Protein AF-A0A9D6BIB2-F1 (afdb_monomer_lite)

Sequence (63 aa):
IVANGPQAVRAAKRLIGEVAGQPLSAALRDHTARHIADIRASDEARARLSDFLNKVPACSRKS

Foldseek 3Di:
DDPDPPLRVVLVVVLCVVPPPDDDDPVNVVVSVVSVVVSCVDPLNVQQVVCVVVVHPSDDDDD

Radius of gyration: 14.28 Å; chains: 1; bounding box: 32×22×38 Å

Secondary structure (DSSP, 8-state):
-----HHHHHHHHHHHHHHTT----HHHHHHHHHHHHHHHTSHHHHHHHHHHHTT--S-----

Structure (mmCIF, N/CA/C/O backbone):
data_AF-A0A9D6BIB2-F1
#
_entry.id   AF-A0A9D6BIB2-F1
#
loop_
_atom_site.group_PDB
_atom_site.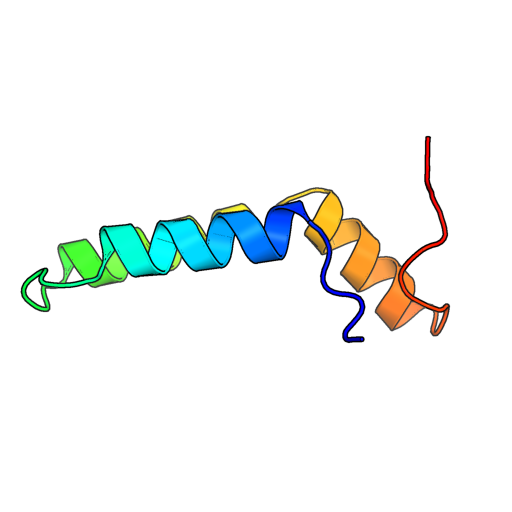id
_atom_site.type_symbol
_atom_site.label_atom_id
_atom_site.label_alt_id
_atom_site.label_comp_id
_atom_site.label_asym_id
_atom_site.label_entity_id
_atom_site.label_seq_id
_atom_site.pdbx_PDB_ins_code
_atom_site.Cartn_x
_atom_site.Cartn_y
_atom_site.Cartn_z
_atom_site.occupancy
_atom_site.B_iso_or_equiv
_atom_site.auth_seq_id
_atom_site.auth_comp_id
_atom_site.auth_asym_id
_atom_site.auth_atom_id
_atom_site.pdbx_PDB_model_num
ATOM 1 N N . ILE A 1 1 ? 18.547 6.559 -4.910 1.00 42.41 1 ILE A N 1
ATOM 2 C CA . ILE A 1 1 ? 17.115 6.880 -4.678 1.00 42.41 1 ILE A CA 1
ATOM 3 C C . ILE A 1 1 ? 16.309 5.639 -5.034 1.00 42.41 1 ILE A C 1
ATOM 5 O O . ILE A 1 1 ? 16.512 5.104 -6.114 1.00 42.41 1 ILE A O 1
ATOM 9 N N . VAL A 1 2 ? 15.502 5.126 -4.102 1.00 45.50 2 VAL A N 1
ATOM 10 C CA . VAL A 1 2 ? 14.740 3.876 -4.269 1.00 45.50 2 VAL A CA 1
ATOM 11 C C . VAL A 1 2 ? 13.814 3.988 -5.486 1.00 45.50 2 VAL A C 1
ATOM 13 O O . VAL A 1 2 ? 13.003 4.909 -5.554 1.00 45.50 2 VAL A O 1
ATOM 16 N N . ALA A 1 3 ? 13.931 3.061 -6.441 1.00 61.69 3 ALA A N 1
ATOM 17 C CA . ALA A 1 3 ? 13.119 3.005 -7.658 1.00 61.69 3 ALA A CA 1
ATOM 18 C C . ALA A 1 3 ? 11.707 2.460 -7.367 1.00 61.69 3 ALA A C 1
ATOM 20 O O . ALA A 1 3 ? 11.290 1.430 -7.899 1.00 61.69 3 ALA A O 1
ATOM 21 N N . ASN A 1 4 ? 10.969 3.137 -6.486 1.00 66.00 4 ASN A N 1
ATOM 22 C CA . ASN A 1 4 ? 9.543 2.895 -6.301 1.00 66.00 4 ASN A CA 1
ATOM 23 C C . ASN A 1 4 ? 8.789 3.586 -7.428 1.00 66.00 4 ASN A C 1
ATOM 25 O O . ASN A 1 4 ? 9.112 4.711 -7.811 1.00 66.00 4 ASN A O 1
ATOM 29 N N . GLY A 1 5 ? 7.802 2.899 -7.988 1.00 74.38 5 GLY A N 1
ATOM 30 C CA . GLY A 1 5 ? 7.073 3.453 -9.105 1.00 74.38 5 GLY A CA 1
ATOM 31 C C . GLY A 1 5 ? 6.075 4.491 -8.590 1.00 74.38 5 GLY A C 1
ATOM 32 O O . GLY A 1 5 ? 5.671 4.473 -7.417 1.00 74.38 5 GLY A O 1
ATOM 33 N N . PRO A 1 6 ? 5.769 5.489 -9.422 1.00 83.00 6 PRO A N 1
ATOM 34 C CA . PRO A 1 6 ? 5.080 6.686 -8.977 1.00 83.00 6 PRO A CA 1
ATOM 35 C C . PRO A 1 6 ? 3.639 6.408 -8.529 1.00 83.00 6 PRO A C 1
ATOM 37 O O . PRO A 1 6 ? 3.133 7.130 -7.667 1.00 83.00 6 PRO A O 1
ATOM 40 N N . GLN A 1 7 ? 2.975 5.376 -9.066 1.00 82.62 7 GLN A N 1
ATOM 41 C CA . GLN A 1 7 ? 1.651 4.965 -8.603 1.00 82.62 7 GLN A CA 1
ATOM 42 C C . GLN A 1 7 ? 1.736 4.355 -7.202 1.00 82.62 7 GLN A C 1
ATOM 44 O O . GLN A 1 7 ? 0.961 4.747 -6.330 1.00 82.62 7 GLN A O 1
ATOM 49 N N . ALA A 1 8 ? 2.718 3.481 -6.950 1.00 83.25 8 ALA A N 1
ATOM 50 C CA . ALA A 1 8 ? 2.895 2.839 -5.649 1.00 83.25 8 ALA A CA 1
ATOM 51 C C . ALA A 1 8 ? 3.122 3.861 -4.520 1.00 83.25 8 ALA A C 1
ATOM 53 O O . ALA A 1 8 ? 2.493 3.781 -3.465 1.00 83.25 8 ALA A O 1
ATOM 54 N N . VAL A 1 9 ? 3.968 4.873 -4.750 1.00 87.38 9 VAL A N 1
ATOM 55 C CA . VAL A 1 9 ? 4.241 5.922 -3.748 1.00 87.38 9 VAL A CA 1
ATOM 56 C C . VAL A 1 9 ? 3.001 6.776 -3.472 1.00 87.38 9 VAL A C 1
ATOM 58 O O . VAL A 1 9 ? 2.725 7.112 -2.319 1.00 87.38 9 VAL A O 1
ATOM 61 N N . ARG A 1 10 ? 2.240 7.133 -4.514 1.00 87.44 10 ARG A N 1
ATOM 62 C CA . ARG A 1 10 ? 1.000 7.910 -4.365 1.00 87.44 10 ARG A CA 1
ATOM 63 C C . ARG A 1 10 ? -0.066 7.133 -3.598 1.00 87.44 10 ARG A C 1
ATOM 65 O O . ARG A 1 10 ? -0.660 7.684 -2.676 1.00 87.44 10 ARG A O 1
ATOM 72 N N . ALA A 1 11 ? -0.265 5.864 -3.943 1.00 86.94 11 ALA A N 1
ATOM 73 C CA . ALA A 1 11 ? -1.244 5.007 -3.289 1.00 86.94 11 ALA A CA 1
ATOM 74 C C . ALA A 1 11 ? -0.900 4.776 -1.807 1.00 86.94 11 ALA A C 1
ATOM 76 O O . ALA A 1 11 ? -1.770 4.902 -0.952 1.00 86.94 11 ALA A O 1
ATOM 77 N N . ALA A 1 12 ? 0.381 4.561 -1.482 1.00 86.31 12 ALA A N 1
ATOM 78 C CA . ALA A 1 12 ? 0.830 4.426 -0.096 1.00 86.31 12 ALA A CA 1
ATOM 79 C C . ALA A 1 12 ? 0.546 5.687 0.736 1.00 86.31 12 ALA A C 1
ATOM 81 O O . ALA A 1 12 ? 0.022 5.596 1.844 1.00 86.31 12 ALA A O 1
ATOM 82 N N . LYS A 1 13 ? 0.840 6.878 0.195 1.00 89.25 13 LYS A N 1
ATOM 83 C CA . LYS A 1 13 ? 0.537 8.146 0.878 1.00 89.25 13 LYS A CA 1
ATOM 84 C C . LYS A 1 13 ? -0.962 8.348 1.092 1.00 89.25 13 LYS A C 1
ATOM 86 O O . LYS A 1 13 ? -1.360 8.808 2.157 1.00 89.25 13 LYS A O 1
ATOM 91 N N . ARG A 1 14 ? -1.781 7.996 0.099 1.00 90.06 14 ARG A N 1
ATOM 92 C CA . ARG A 1 14 ? -3.241 8.072 0.200 1.00 90.06 14 ARG A CA 1
ATOM 93 C C . ARG A 1 14 ? -3.776 7.147 1.294 1.00 90.06 14 ARG A C 1
ATOM 95 O O . ARG A 1 14 ? -4.516 7.615 2.148 1.00 90.06 14 ARG A O 1
ATOM 102 N N . LEU A 1 15 ? -3.334 5.888 1.315 1.00 88.44 15 LEU A N 1
ATOM 103 C CA . LEU A 1 15 ? -3.743 4.915 2.329 1.00 88.44 15 LEU A CA 1
ATOM 104 C C . LEU A 1 15 ? -3.405 5.389 3.750 1.00 88.44 15 LEU A C 1
ATOM 106 O O . LEU A 1 15 ? -4.220 5.258 4.658 1.00 88.44 15 LEU A O 1
ATOM 110 N N . ILE A 1 16 ? -2.222 5.983 3.944 1.00 89.31 16 ILE A N 1
ATOM 111 C CA . ILE A 1 16 ? -1.837 6.565 5.238 1.00 89.31 16 ILE A CA 1
ATOM 112 C C . ILE A 1 16 ? -2.824 7.664 5.649 1.00 89.31 16 ILE A C 1
ATOM 114 O O . ILE A 1 16 ? -3.249 7.684 6.799 1.00 89.31 16 ILE A O 1
ATOM 118 N N . GLY A 1 17 ? -3.214 8.548 4.726 1.00 90.06 17 GLY A N 1
ATOM 119 C CA . GLY A 1 17 ? -4.202 9.595 4.997 1.00 90.06 17 GLY A CA 1
ATOM 120 C C . GLY A 1 17 ? -5.598 9.056 5.323 1.00 90.06 17 GLY A 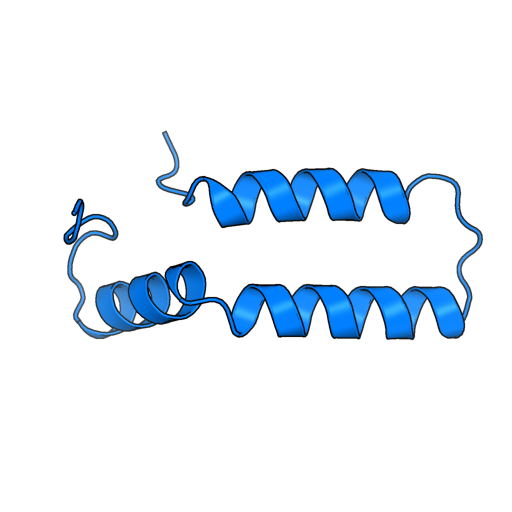C 1
ATOM 121 O O . GLY A 1 17 ? -6.281 9.624 6.166 1.00 90.06 17 GLY A O 1
ATOM 122 N N . GLU A 1 18 ? -6.005 7.951 4.696 1.00 87.25 18 GLU A N 1
ATOM 123 C CA . GLU A 1 18 ? -7.304 7.304 4.934 1.00 87.25 18 GLU A CA 1
ATOM 124 C C . GLU A 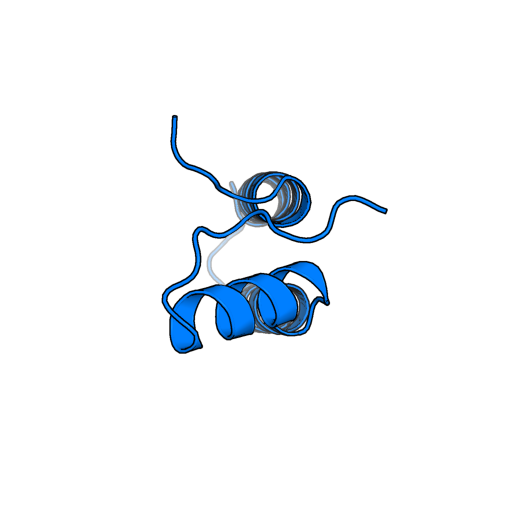1 18 ? -7.367 6.586 6.294 1.00 87.25 18 GLU A C 1
ATOM 126 O O . GLU A 1 18 ? -8.420 6.555 6.927 1.00 87.25 18 GLU A O 1
ATOM 131 N N . VAL A 1 19 ? -6.247 6.026 6.763 1.00 90.25 19 VAL A N 1
ATOM 132 C CA . VAL A 1 19 ? -6.168 5.280 8.034 1.00 90.25 19 VAL A CA 1
ATOM 133 C C . VAL A 1 19 ? -5.819 6.186 9.222 1.00 90.25 19 VAL A C 1
ATOM 135 O O . VAL A 1 19 ? -6.183 5.884 10.360 1.00 90.25 19 VAL A O 1
ATOM 138 N N . ALA A 1 20 ? -5.118 7.299 8.995 1.00 91.75 20 ALA A N 1
ATOM 139 C CA . ALA A 1 20 ? -4.683 8.198 10.059 1.00 91.75 20 ALA A CA 1
ATOM 140 C C . ALA A 1 20 ? -5.872 8.758 10.860 1.00 91.75 20 ALA A C 1
ATOM 142 O O . ALA A 1 20 ? -6.805 9.339 10.312 1.00 91.75 20 ALA A O 1
ATOM 143 N N . GLY A 1 21 ? -5.824 8.593 12.185 1.00 88.56 21 GLY A N 1
ATOM 144 C CA . GLY A 1 21 ? -6.852 9.098 13.100 1.00 88.56 21 GLY A CA 1
ATOM 145 C C . GLY A 1 21 ? -8.161 8.300 13.117 1.00 88.56 21 GLY A C 1
ATOM 146 O O . GLY A 1 21 ? -9.056 8.650 13.882 1.00 88.56 21 GLY A O 1
ATOM 147 N N . GLN A 1 22 ? -8.283 7.227 12.328 1.00 90.38 22 GLN A N 1
ATOM 148 C CA . GLN A 1 22 ? -9.458 6.358 12.361 1.00 90.38 22 GLN A CA 1
ATOM 149 C C . GLN A 1 22 ? -9.361 5.336 13.508 1.00 90.38 22 GLN A C 1
ATOM 151 O O . GLN A 1 22 ? -8.292 4.761 13.736 1.00 90.38 22 GLN A O 1
ATOM 156 N N . PRO A 1 23 ? -10.465 5.058 14.226 1.00 89.50 23 PRO A N 1
ATOM 157 C CA . PRO A 1 23 ? -10.491 4.002 15.229 1.00 89.50 23 PRO A CA 1
ATOM 158 C C . PRO A 1 23 ? -10.290 2.630 14.572 1.00 89.50 23 PRO A C 1
ATOM 160 O O . PRO A 1 23 ? -10.874 2.325 13.527 1.00 89.50 23 PRO A O 1
ATOM 163 N N . LEU A 1 24 ? -9.483 1.775 15.206 1.00 89.69 24 LEU A N 1
ATOM 164 C CA . LEU A 1 24 ? -9.201 0.435 14.698 1.00 89.69 24 LEU A CA 1
ATOM 165 C C . LEU A 1 24 ? -10.462 -0.435 14.771 1.00 89.69 24 LEU A C 1
ATOM 167 O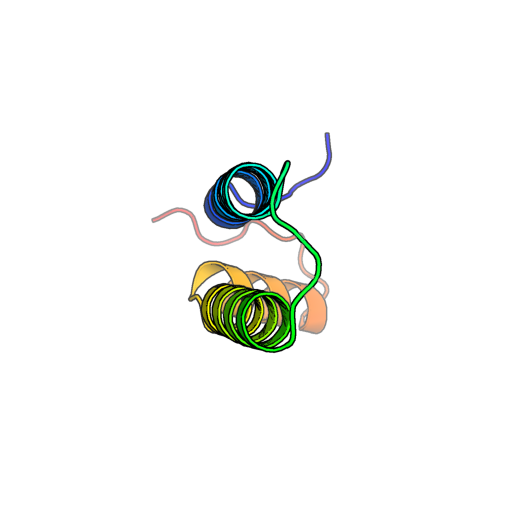 O . LEU A 1 24 ? -10.830 -0.944 15.826 1.00 89.69 24 LEU A O 1
ATOM 171 N N . SER A 1 25 ? -11.113 -0.617 13.627 1.00 93.44 25 SER A N 1
ATOM 172 C CA . SER A 1 25 ? -12.322 -1.425 13.475 1.00 93.44 25 SER A CA 1
ATOM 173 C C . SER A 1 25 ? -12.104 -2.559 12.473 1.00 93.44 25 SER A C 1
ATOM 175 O O . SER A 1 25 ? -11.196 -2.511 11.639 1.00 93.44 25 SER A O 1
ATOM 177 N N . ALA A 1 26 ? -12.952 -3.590 12.527 1.00 92.19 26 ALA A N 1
ATOM 178 C CA . ALA A 1 26 ? -12.935 -4.666 11.534 1.00 92.19 26 ALA A CA 1
ATOM 179 C C . ALA A 1 26 ? -13.164 -4.124 10.109 1.00 92.19 26 ALA A C 1
ATOM 181 O O . ALA A 1 26 ? -12.438 -4.484 9.188 1.00 92.19 26 ALA A O 1
ATOM 182 N N . ALA A 1 27 ? -14.084 -3.166 9.954 1.00 91.44 27 ALA A N 1
ATOM 183 C CA . ALA A 1 27 ? -14.357 -2.514 8.676 1.00 91.44 27 ALA A CA 1
ATOM 184 C C . ALA A 1 27 ? -13.131 -1.773 8.111 1.00 91.44 27 ALA A C 1
ATOM 186 O O . ALA A 1 27 ? -12.841 -1.883 6.920 1.00 91.44 27 ALA A O 1
ATOM 187 N N . LEU A 1 28 ? -12.372 -1.065 8.959 1.00 92.38 28 LEU A N 1
ATOM 188 C CA . LEU A 1 28 ? -11.149 -0.372 8.542 1.00 92.38 28 LEU A CA 1
ATOM 189 C C . LEU A 1 28 ? -10.059 -1.357 8.089 1.00 92.38 28 LEU A C 1
ATOM 191 O O . LEU A 1 28 ? -9.351 -1.099 7.114 1.00 92.38 28 LEU A O 1
ATOM 195 N N . ARG A 1 29 ? -9.944 -2.509 8.764 1.00 92.38 29 ARG A N 1
ATOM 196 C CA . ARG A 1 29 ? -9.021 -3.585 8.372 1.00 92.38 29 ARG A CA 1
ATOM 197 C C . ARG A 1 29 ? -9.391 -4.172 7.014 1.00 92.38 29 ARG A C 1
ATOM 199 O O . ARG A 1 29 ? -8.518 -4.283 6.156 1.00 92.38 29 ARG A O 1
ATOM 206 N N . ASP A 1 30 ? -10.665 -4.491 6.805 1.00 93.00 30 ASP A N 1
ATOM 207 C CA . ASP A 1 30 ? -11.154 -5.043 5.539 1.00 93.00 30 ASP A CA 1
ATOM 208 C C . ASP A 1 30 ? -10.974 -4.053 4.388 1.00 93.00 30 ASP A C 1
ATOM 210 O O . ASP A 1 30 ? -10.527 -4.428 3.303 1.00 93.00 30 ASP A O 1
ATOM 214 N N . HIS A 1 31 ? -11.266 -2.774 4.630 1.00 90.19 31 HIS A N 1
ATOM 215 C CA . HIS A 1 31 ? -11.041 -1.709 3.659 1.00 90.19 31 HIS A CA 1
ATOM 216 C C . HIS A 1 31 ? -9.558 -1.592 3.280 1.00 90.19 31 HIS A C 1
ATOM 218 O O . HIS A 1 31 ? -9.218 -1.598 2.098 1.00 90.19 31 HIS A O 1
ATOM 224 N N . THR A 1 32 ? -8.668 -1.579 4.277 1.00 92.31 32 THR A N 1
ATOM 225 C CA . THR A 1 32 ? -7.214 -1.526 4.067 1.00 92.31 32 THR A CA 1
ATOM 226 C C . THR A 1 32 ? -6.715 -2.734 3.272 1.00 92.31 32 THR A C 1
ATOM 228 O O . THR A 1 32 ? -5.928 -2.583 2.337 1.00 92.31 32 THR A O 1
ATOM 231 N N . ALA A 1 33 ? -7.187 -3.939 3.605 1.00 93.25 33 ALA A N 1
ATOM 232 C CA . ALA A 1 33 ? -6.801 -5.163 2.912 1.00 93.25 33 ALA A CA 1
ATOM 233 C C . ALA A 1 33 ? -7.222 -5.146 1.434 1.00 93.25 33 ALA A C 1
ATOM 235 O O . ALA A 1 33 ? -6.410 -5.482 0.570 1.00 93.25 33 ALA A O 1
ATOM 236 N N . ARG A 1 34 ? -8.454 -4.704 1.140 1.00 91.56 34 ARG A N 1
ATOM 237 C CA . ARG A 1 34 ? -8.948 -4.537 -0.238 1.00 91.56 34 ARG A CA 1
ATOM 238 C C . ARG A 1 34 ? -8.107 -3.523 -1.007 1.00 91.56 34 ARG A C 1
ATOM 240 O O . ARG A 1 34 ? -7.597 -3.852 -2.069 1.00 91.56 34 ARG A O 1
ATOM 247 N N . HIS A 1 35 ? -7.854 -2.355 -0.421 1.00 89.56 35 HIS A N 1
ATOM 248 C CA . HIS A 1 35 ? -7.059 -1.307 -1.062 1.00 89.56 35 HIS A CA 1
ATOM 249 C C . HIS A 1 35 ? -5.637 -1.801 -1.406 1.00 89.56 35 HIS A C 1
ATOM 251 O O . HIS A 1 35 ? -5.145 -1.590 -2.514 1.00 89.56 35 HIS A O 1
ATOM 257 N N . ILE A 1 36 ? -4.976 -2.532 -0.499 1.00 90.69 36 ILE A N 1
ATOM 258 C CA . ILE A 1 36 ? -3.655 -3.127 -0.770 1.00 90.69 36 ILE A CA 1
ATOM 259 C C . ILE A 1 36 ? -3.728 -4.185 -1.881 1.00 90.69 36 ILE A C 1
ATOM 261 O O . ILE A 1 36 ? -2.816 -4.261 -2.710 1.00 90.69 36 ILE A O 1
ATOM 265 N N . ALA A 1 37 ? -4.779 -5.009 -1.903 1.00 91.19 37 ALA A N 1
ATOM 266 C CA . ALA A 1 37 ? -4.978 -6.008 -2.948 1.00 91.19 37 ALA A CA 1
ATOM 267 C C . ALA A 1 37 ? -5.153 -5.352 -4.328 1.00 91.19 37 ALA A C 1
ATOM 269 O O . ALA A 1 37 ? -4.499 -5.776 -5.280 1.00 91.19 37 ALA A O 1
ATOM 270 N N . ASP A 1 38 ? -5.928 -4.271 -4.412 1.00 88.81 38 ASP A N 1
ATOM 271 C CA . ASP A 1 38 ? -6.139 -3.513 -5.649 1.00 88.81 38 ASP A CA 1
ATOM 272 C C . ASP A 1 38 ? -4.830 -2.900 -6.167 1.00 88.81 38 ASP A C 1
ATOM 274 O O . ASP A 1 38 ? -4.507 -3.014 -7.350 1.00 88.81 38 ASP A O 1
ATOM 278 N N . ILE A 1 39 ? -4.013 -2.325 -5.274 1.00 87.81 39 ILE A N 1
ATOM 279 C CA . ILE A 1 39 ? -2.685 -1.794 -5.629 1.00 87.81 39 ILE A CA 1
ATOM 280 C C . ILE A 1 39 ? -1.778 -2.908 -6.173 1.00 87.81 39 ILE A C 1
ATOM 282 O O . ILE A 1 39 ? -1.048 -2.692 -7.136 1.00 87.81 39 ILE A O 1
ATOM 286 N N . ARG A 1 40 ? -1.817 -4.113 -5.590 1.00 86.81 40 ARG A N 1
ATOM 287 C CA . ARG A 1 40 ? -1.040 -5.271 -6.078 1.00 86.81 40 ARG A CA 1
ATOM 288 C C . ARG A 1 40 ? -1.551 -5.817 -7.408 1.00 86.81 40 ARG A C 1
ATOM 290 O O . ARG A 1 40 ? -0.770 -6.386 -8.165 1.00 86.81 40 ARG A O 1
ATOM 297 N N . ALA A 1 41 ? -2.837 -5.643 -7.687 1.00 88.50 41 ALA A N 1
ATOM 298 C CA . ALA A 1 41 ? -3.457 -5.991 -8.954 1.00 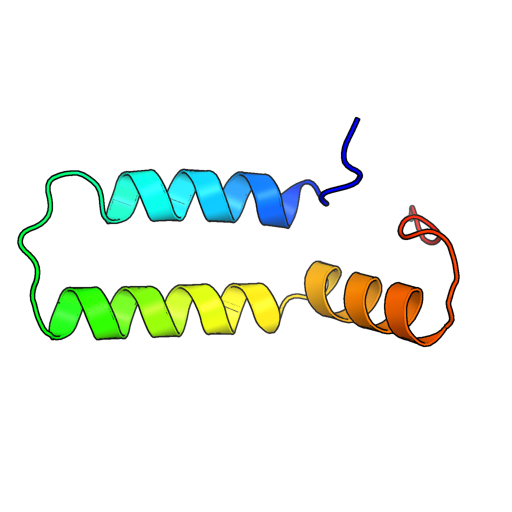88.50 41 ALA A CA 1
ATOM 299 C C . ALA A 1 41 ? -3.281 -4.902 -10.029 1.00 88.50 41 ALA A C 1
ATOM 301 O O . ALA A 1 41 ? -3.860 -5.034 -11.107 1.00 88.50 41 ALA A O 1
ATOM 302 N N . SER A 1 42 ? -2.504 -3.842 -9.777 1.00 87.19 42 SER A N 1
ATOM 303 C CA . SER A 1 42 ? -2.225 -2.815 -10.780 1.00 87.19 42 SER A CA 1
ATOM 304 C C . SER A 1 42 ? -1.177 -3.268 -11.798 1.00 87.19 42 SER A C 1
ATOM 306 O O . SER A 1 42 ? -0.327 -4.123 -11.531 1.00 87.19 42 SER A O 1
ATOM 308 N N . ASP A 1 43 ? -1.204 -2.660 -12.981 1.00 86.62 43 ASP A N 1
ATOM 309 C CA . ASP A 1 43 ? -0.259 -2.992 -14.049 1.00 86.62 43 ASP A CA 1
ATOM 310 C C . ASP A 1 43 ? 1.179 -2.592 -13.701 1.00 86.62 43 ASP A C 1
ATOM 312 O O . ASP A 1 43 ? 2.117 -3.307 -14.049 1.00 86.62 43 ASP A O 1
ATOM 316 N N . GLU A 1 44 ? 1.369 -1.515 -12.929 1.00 86.19 44 GLU A N 1
ATOM 317 C CA . GLU A 1 44 ? 2.688 -1.130 -12.415 1.00 86.19 44 GLU A CA 1
ATOM 318 C C . GLU A 1 44 ? 3.244 -2.199 -11.458 1.00 86.19 44 GLU A C 1
ATOM 320 O O . GLU A 1 44 ? 4.431 -2.537 -11.509 1.00 86.19 44 GLU A O 1
ATOM 325 N N . ALA A 1 45 ? 2.390 -2.763 -10.598 1.00 85.62 45 ALA A N 1
ATOM 326 C CA . ALA A 1 45 ? 2.777 -3.825 -9.677 1.00 85.62 45 ALA A CA 1
ATOM 327 C C . ALA A 1 45 ? 3.112 -5.127 -10.422 1.00 85.62 45 ALA A C 1
ATOM 329 O O . ALA A 1 45 ? 4.141 -5.745 -10.135 1.00 85.62 45 ALA A O 1
ATOM 330 N N . ARG A 1 46 ? 2.306 -5.506 -11.424 1.00 88.56 46 ARG A N 1
ATOM 331 C CA . ARG A 1 46 ? 2.585 -6.665 -12.291 1.00 88.56 46 ARG A CA 1
ATOM 332 C C . ARG A 1 46 ? 3.883 -6.497 -13.077 1.00 88.56 46 ARG A C 1
ATOM 334 O O . ARG A 1 46 ? 4.688 -7.425 -13.119 1.00 88.56 46 ARG A O 1
ATOM 341 N N . ALA A 1 47 ? 4.117 -5.321 -13.659 1.00 85.69 47 ALA A N 1
ATOM 342 C CA . ALA A 1 47 ? 5.339 -5.025 -14.402 1.00 85.69 47 ALA A CA 1
ATOM 343 C C . ALA A 1 47 ? 6.578 -5.115 -13.502 1.00 85.69 47 ALA A C 1
ATOM 345 O O . ALA A 1 47 ? 7.556 -5.765 -13.863 1.00 85.69 47 ALA A O 1
ATOM 346 N N . ARG A 1 48 ? 6.511 -4.554 -12.287 1.00 82.88 48 ARG A N 1
ATOM 347 C CA . ARG A 1 48 ? 7.595 -4.661 -11.302 1.00 82.88 48 ARG A CA 1
ATOM 348 C C . ARG A 1 48 ? 7.850 -6.108 -10.875 1.00 82.88 48 ARG A C 1
ATOM 350 O O . ARG A 1 48 ? 9.008 -6.483 -10.717 1.00 82.88 48 ARG A O 1
ATOM 357 N N . LEU A 1 49 ? 6.800 -6.913 -10.688 1.00 87.69 49 LEU A N 1
ATOM 358 C CA . LEU A 1 49 ? 6.946 -8.334 -10.368 1.00 87.69 49 LEU A CA 1
ATOM 359 C C . LEU A 1 49 ? 7.627 -9.090 -11.515 1.00 87.69 49 LEU A C 1
ATOM 361 O O . LEU A 1 49 ? 8.538 -9.872 -11.269 1.00 87.69 49 LEU A O 1
ATOM 365 N N . SER A 1 50 ? 7.235 -8.815 -12.760 1.00 86.94 50 SER A N 1
ATOM 366 C CA . SER A 1 50 ? 7.884 -9.383 -13.944 1.00 86.94 50 SER A CA 1
ATOM 367 C C . SER A 1 50 ? 9.364 -8.998 -14.023 1.00 86.94 50 SER A C 1
ATOM 369 O O . SER A 1 50 ? 10.213 -9.873 -14.179 1.00 86.94 50 SER A O 1
ATOM 371 N N . ASP A 1 51 ? 9.700 -7.716 -13.862 1.00 88.31 51 ASP A N 1
ATOM 372 C CA . ASP A 1 51 ? 11.091 -7.244 -13.894 1.00 88.31 51 ASP A CA 1
ATOM 373 C C . ASP A 1 51 ? 11.933 -7.911 -12.791 1.00 88.31 51 ASP A C 1
ATOM 375 O O . ASP A 1 51 ? 13.039 -8.395 -13.045 1.00 88.31 51 ASP A O 1
ATOM 379 N N . PHE A 1 52 ? 11.370 -8.016 -11.581 1.00 85.06 52 PHE A N 1
ATOM 380 C CA . PHE A 1 52 ? 11.995 -8.692 -10.446 1.00 85.06 52 PHE A CA 1
ATOM 381 C C . PHE A 1 52 ? 12.273 -10.175 -10.731 1.00 85.06 52 PHE A C 1
ATOM 383 O O . PHE A 1 52 ? 13.390 -10.642 -10.505 1.00 85.06 52 PHE A O 1
ATOM 390 N N . LEU A 1 53 ? 11.290 -10.909 -11.265 1.00 89.75 53 LEU A N 1
ATOM 391 C CA . LEU A 1 53 ? 11.443 -12.327 -11.610 1.00 89.75 53 LEU A CA 1
ATOM 392 C C . LEU A 1 53 ? 12.470 -12.540 -12.730 1.00 89.75 53 LEU A C 1
ATOM 394 O O . LEU A 1 53 ? 13.232 -13.504 -12.692 1.00 89.75 53 LEU A O 1
ATOM 398 N N . ASN A 1 54 ? 12.539 -11.612 -13.684 1.00 88.12 54 ASN A N 1
ATOM 399 C CA . ASN A 1 54 ? 13.491 -11.650 -14.792 1.00 88.12 54 ASN A CA 1
ATOM 400 C C . ASN A 1 54 ? 14.881 -11.089 -14.429 1.00 88.12 54 ASN A C 1
ATOM 402 O O . ASN A 1 54 ? 15.755 -11.043 -15.292 1.00 88.12 54 ASN A O 1
ATOM 406 N N . LYS A 1 55 ? 15.107 -10.674 -13.168 1.00 81.69 55 LYS A N 1
ATOM 407 C CA . LYS A 1 55 ? 16.359 -10.058 -12.677 1.00 81.69 55 LYS A CA 1
ATOM 408 C C . LYS A 1 55 ? 16.821 -8.855 -13.509 1.00 81.69 55 LYS A C 1
ATOM 410 O O . LYS A 1 55 ? 18.010 -8.539 -13.545 1.00 81.69 55 LYS A O 1
ATOM 415 N N . VAL A 1 56 ? 15.887 -8.169 -14.161 1.00 78.88 56 VAL A N 1
ATOM 416 C CA . VAL A 1 56 ? 16.169 -6.929 -14.885 1.00 78.88 56 VAL A CA 1
ATOM 417 C C . VAL A 1 56 ? 15.906 -5.742 -13.959 1.00 78.88 56 VAL A C 1
ATOM 419 O O . VAL A 1 56 ? 15.025 -5.808 -13.096 1.00 78.88 56 VAL A O 1
ATOM 422 N N . PRO A 1 57 ? 16.671 -4.645 -14.074 1.00 70.38 57 PRO A N 1
ATOM 423 C CA . PRO A 1 57 ? 16.411 -3.457 -13.278 1.00 70.38 57 PRO A CA 1
ATOM 424 C C . PRO A 1 57 ? 14.990 -2.948 -13.550 1.00 70.38 57 PRO A C 1
ATOM 426 O O .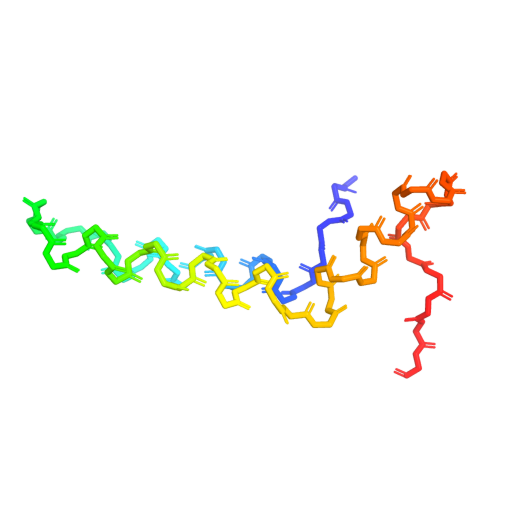 PRO A 1 57 ? 14.596 -2.768 -14.702 1.00 70.38 57 PRO A O 1
ATOM 429 N N . ALA A 1 58 ? 14.229 -2.723 -12.473 1.00 62.38 58 ALA A N 1
ATOM 430 C CA . ALA A 1 58 ? 12.835 -2.289 -12.518 1.00 62.38 58 ALA A CA 1
ATOM 431 C C . ALA A 1 58 ? 12.719 -0.852 -13.057 1.00 62.38 58 ALA A C 1
ATOM 433 O O . ALA A 1 58 ? 12.676 0.104 -12.282 1.00 62.38 58 ALA A O 1
ATOM 434 N N . CYS A 1 59 ? 12.752 -0.723 -14.387 1.00 55.16 59 CYS A N 1
ATOM 435 C CA . CYS A 1 59 ? 12.431 0.435 -15.228 1.00 55.16 59 CYS A CA 1
ATOM 436 C C . CYS A 1 59 ? 12.809 0.086 -16.690 1.00 55.16 59 CYS A C 1
ATOM 438 O O . CYS A 1 59 ? 13.807 0.596 -17.194 1.00 55.16 59 CYS A O 1
ATOM 440 N N . SER A 1 60 ? 12.074 -0.803 -17.376 1.00 47.09 60 SER A N 1
ATOM 441 C CA . SER A 1 60 ? 12.362 -1.135 -18.795 1.00 47.09 60 SER A CA 1
ATOM 442 C C . SER A 1 60 ? 11.264 -0.776 -19.809 1.00 47.09 60 SER A C 1
ATOM 444 O O . SER A 1 60 ? 11.481 -0.912 -21.008 1.00 47.09 60 SER A O 1
ATOM 446 N N . ARG A 1 61 ? 10.108 -0.242 -19.391 1.00 55.22 61 ARG A N 1
ATOM 447 C CA . ARG A 1 61 ? 9.058 0.224 -20.317 1.00 55.22 61 ARG A CA 1
ATOM 448 C C . ARG A 1 61 ? 8.510 1.580 -19.893 1.00 55.22 61 ARG A C 1
ATOM 450 O O . ARG A 1 61 ? 7.590 1.674 -19.090 1.00 55.22 61 ARG A O 1
ATOM 457 N N . LYS A 1 62 ? 9.112 2.638 -20.434 1.00 42.59 62 LYS A N 1
ATOM 458 C CA . LYS A 1 62 ? 8.444 3.931 -20.594 1.00 42.59 62 LYS A CA 1
ATOM 459 C C . LYS A 1 62 ? 7.843 3.926 -21.998 1.00 42.59 62 LYS A C 1
ATOM 461 O O . LYS A 1 62 ? 8.605 3.904 -22.959 1.00 42.59 62 LYS A O 1
ATOM 466 N N . SER A 1 63 ? 6.519 3.892 -22.100 1.00 40.56 63 SER A N 1
ATOM 467 C CA . SER A 1 63 ? 5.775 4.314 -23.290 1.00 40.56 63 SER A CA 1
ATOM 468 C C . SER A 1 63 ? 4.690 5.280 -22.862 1.00 40.56 63 SER A C 1
ATOM 470 O O . SER A 1 63 ? 4.240 5.163 -21.699 1.00 40.56 63 SER A O 1
#

pLDDT: mean 82.06, std 14.16, range [40.56, 93.44]